Protein AF-A0A2V8LP34-F1 (afdb_monomer_lite)

pLDDT: mean 86.15, std 17.74, range [39.97, 98.25]

Structure (mmCIF, N/CA/C/O backbone):
data_AF-A0A2V8LP34-F1
#
_entry.id   AF-A0A2V8LP34-F1
#
loop_
_atom_site.group_PDB
_atom_site.id
_atom_site.type_symbol
_atom_site.label_atom_id
_atom_site.label_alt_id
_atom_site.label_comp_id
_atom_site.label_asym_id
_atom_site.label_entity_id
_atom_site.label_seq_id
_atom_site.pdbx_PDB_ins_code
_atom_site.Cartn_x
_atom_site.Cartn_y
_atom_site.Cartn_z
_atom_site.occupancy
_atom_site.B_iso_or_equiv
_atom_site.auth_seq_id
_atom_site.auth_comp_id
_atom_site.auth_asym_id
_atom_site.auth_atom_id
_atom_site.pdbx_PDB_model_num
ATOM 1 N N . MET A 1 1 ? 32.240 1.032 -32.279 1.00 47.06 1 MET A N 1
ATOM 2 C CA . MET A 1 1 ? 31.742 -0.111 -31.477 1.00 47.06 1 MET A CA 1
ATOM 3 C C . MET A 1 1 ? 32.303 0.107 -30.078 1.00 47.06 1 MET A C 1
ATOM 5 O O . MET A 1 1 ? 33.507 0.235 -29.975 1.00 47.06 1 MET A O 1
AT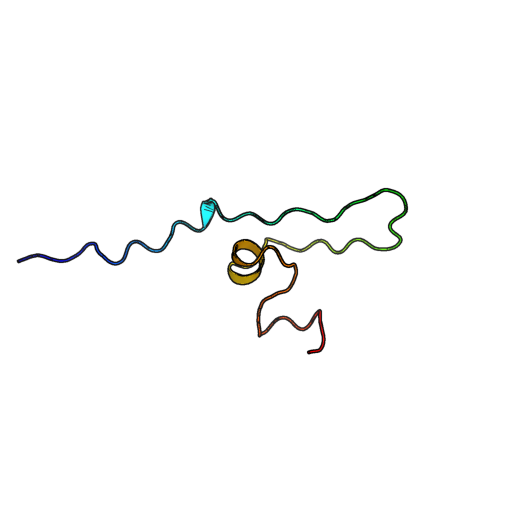OM 9 N N . THR A 1 2 ? 31.527 0.394 -29.032 1.00 39.97 2 THR A N 1
ATOM 10 C CA . THR A 1 2 ? 30.536 -0.519 -28.446 1.00 39.97 2 THR A CA 1
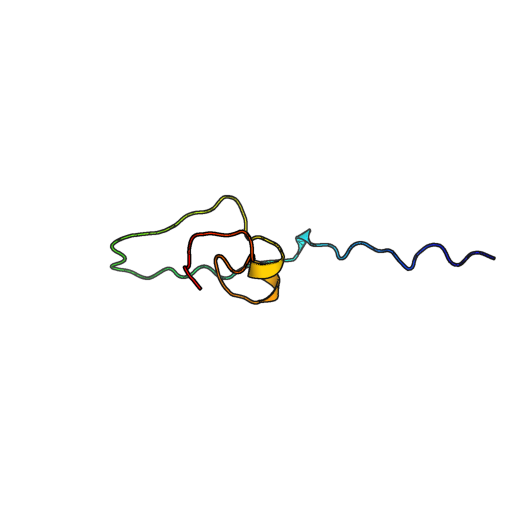ATOM 11 C C . THR A 1 2 ? 29.513 0.274 -27.615 1.00 39.97 2 THR A C 1
ATOM 13 O O . THR A 1 2 ? 29.843 0.810 -26.564 1.00 39.97 2 THR A O 1
ATOM 16 N N . ALA A 1 3 ? 28.258 0.328 -28.067 1.00 48.41 3 ALA A N 1
ATOM 17 C CA . ALA A 1 3 ? 27.122 0.837 -27.298 1.00 48.41 3 ALA A CA 1
ATOM 18 C C . ALA A 1 3 ? 26.529 -0.304 -26.450 1.00 48.41 3 ALA A C 1
ATOM 20 O O . ALA A 1 3 ? 25.587 -0.970 -26.873 1.00 48.41 3 ALA A O 1
ATOM 21 N N . ARG A 1 4 ? 27.119 -0.602 -25.283 1.00 52.22 4 ARG A N 1
ATOM 22 C CA . ARG A 1 4 ? 26.665 -1.705 -24.404 1.00 52.22 4 ARG A CA 1
ATOM 23 C C . ARG A 1 4 ? 26.487 -1.321 -22.932 1.00 52.22 4 ARG A C 1
ATOM 25 O O . ARG A 1 4 ? 26.788 -2.119 -22.057 1.00 52.22 4 ARG A O 1
ATOM 32 N N . GLN A 1 5 ? 25.935 -0.146 -22.631 1.00 49.28 5 GLN A N 1
ATOM 33 C CA . GLN A 1 5 ? 25.559 0.152 -21.239 1.00 49.28 5 GLN A CA 1
ATOM 34 C C . GLN A 1 5 ? 24.317 1.050 -21.082 1.00 49.28 5 GLN A C 1
ATOM 36 O O . GLN A 1 5 ? 24.211 1.789 -20.117 1.00 49.28 5 GLN A O 1
ATOM 41 N N . ILE A 1 6 ? 23.354 0.998 -22.012 1.00 47.91 6 ILE A N 1
ATOM 42 C CA . ILE A 1 6 ? 22.075 1.738 -21.879 1.00 47.91 6 ILE A CA 1
ATOM 43 C C . ILE A 1 6 ? 21.021 0.933 -21.081 1.00 47.91 6 ILE A C 1
ATOM 45 O O . ILE A 1 6 ? 19.987 1.461 -20.693 1.00 47.91 6 ILE A O 1
ATOM 49 N N . ILE A 1 7 ? 21.294 -0.331 -20.735 1.00 49.53 7 ILE A N 1
ATOM 50 C CA . ILE A 1 7 ? 20.401 -1.162 -19.909 1.00 49.53 7 ILE A CA 1
ATOM 51 C C . ILE A 1 7 ? 20.907 -1.177 -18.460 1.00 49.53 7 ILE A C 1
ATOM 53 O O . ILE A 1 7 ? 21.273 -2.220 -17.921 1.00 49.53 7 ILE A O 1
ATOM 57 N N . ILE A 1 8 ? 20.973 -0.013 -17.814 1.00 53.75 8 ILE A N 1
ATOM 58 C CA . ILE A 1 8 ? 21.023 0.020 -16.350 1.00 53.75 8 ILE A CA 1
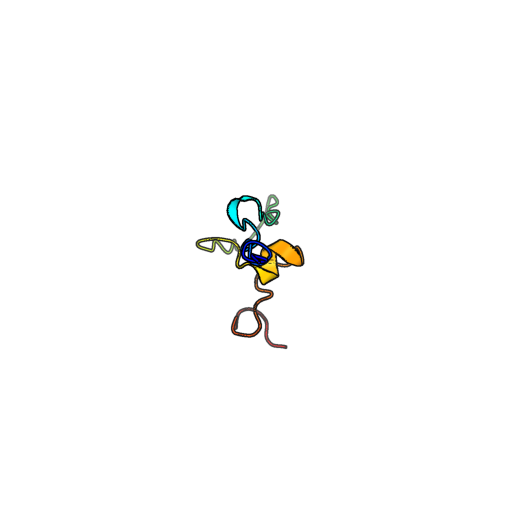ATOM 59 C C . ILE A 1 8 ? 19.585 -0.245 -15.902 1.00 53.75 8 ILE A C 1
ATOM 61 O O . ILE A 1 8 ? 18.717 0.609 -16.061 1.00 53.75 8 ILE A O 1
ATOM 65 N N . LYS A 1 9 ? 19.303 -1.462 -15.413 1.00 54.97 9 LYS A N 1
ATOM 66 C CA . LYS A 1 9 ? 18.098 -1.715 -14.610 1.00 54.97 9 LYS A CA 1
ATOM 67 C C . LYS A 1 9 ? 18.047 -0.607 -13.562 1.00 54.97 9 LYS A C 1
ATOM 69 O O . LYS A 1 9 ? 18.991 -0.507 -12.785 1.00 54.97 9 LYS A O 1
ATOM 74 N N . SER A 1 10 ? 17.002 0.216 -13.575 1.00 64.06 10 SER A N 1
ATOM 75 C CA . SER A 1 10 ? 16.763 1.227 -12.548 1.00 64.06 10 SER A CA 1
ATOM 76 C C . SER A 1 10 ? 17.013 0.586 -11.191 1.00 64.06 10 SER A C 1
ATOM 78 O O . SER A 1 10 ? 16.459 -0.484 -10.923 1.00 64.06 10 SER A O 1
ATOM 80 N N . ASP A 1 11 ? 17.889 1.171 -10.379 1.00 79.00 11 ASP A N 1
ATOM 81 C CA . ASP A 1 11 ? 18.137 0.634 -9.053 1.00 79.00 11 ASP A CA 1
ATOM 82 C C . ASP A 1 11 ? 16.867 0.814 -8.214 1.00 79.00 11 ASP A C 1
ATOM 84 O O . ASP A 1 11 ? 16.539 1.898 -7.734 1.00 79.00 11 ASP A O 1
ATOM 88 N N . TRP A 1 12 ? 16.091 -0.262 -8.107 1.00 82.19 12 TRP A N 1
ATOM 89 C CA . TRP A 1 12 ? 14.844 -0.280 -7.355 1.00 82.19 12 TRP A CA 1
ATOM 90 C C . TRP A 1 12 ? 15.088 -0.285 -5.843 1.00 82.19 12 TRP A C 1
ATOM 92 O O . TRP A 1 12 ? 14.120 -0.204 -5.085 1.00 82.19 12 TRP A O 1
ATOM 102 N N . SER A 1 13 ? 16.349 -0.373 -5.399 1.00 86.62 13 SER A N 1
ATOM 103 C CA . SER A 1 13 ? 16.719 -0.380 -3.983 1.00 86.62 13 SER A CA 1
ATOM 104 C C . SER A 1 13 ? 16.311 0.903 -3.257 1.00 86.62 13 SER A C 1
ATOM 106 O O . SER A 1 13 ? 16.055 0.850 -2.055 1.00 86.62 13 SER A O 1
ATOM 108 N N . GLU A 1 14 ? 16.153 2.017 -3.977 1.00 91.00 14 GLU A N 1
ATOM 109 C CA . GLU A 1 14 ? 15.744 3.318 -3.430 1.00 91.00 14 GLU A CA 1
ATOM 110 C C . GLU A 1 14 ? 14.227 3.547 -3.456 1.00 91.00 14 GLU A C 1
ATOM 112 O O . GLU A 1 14 ? 13.719 4.502 -2.866 1.00 91.00 14 GLU A O 1
ATOM 117 N N . LEU A 1 15 ? 13.456 2.669 -4.106 1.00 94.12 15 LEU A N 1
ATOM 118 C CA . LEU A 1 15 ? 12.005 2.815 -4.128 1.00 94.12 15 LEU A CA 1
ATOM 119 C C . LEU A 1 15 ? 11.416 2.597 -2.732 1.00 94.12 15 LEU A C 1
ATOM 121 O O . LEU A 1 15 ? 11.614 1.565 -2.086 1.00 94.12 15 LEU A O 1
ATOM 125 N N . ARG A 1 16 ? 10.645 3.578 -2.267 1.00 95.19 16 ARG A N 1
ATOM 126 C CA . ARG A 1 16 ? 9.952 3.552 -0.976 1.00 95.19 16 ARG A CA 1
ATOM 127 C C . ARG A 1 16 ? 8.478 3.869 -1.169 1.00 95.19 16 ARG A C 1
ATOM 129 O O . ARG A 1 16 ? 8.079 4.496 -2.145 1.00 95.19 16 ARG A O 1
ATOM 136 N N . LEU A 1 17 ? 7.664 3.449 -0.209 1.00 97.25 17 LEU A N 1
ATOM 137 C CA . LEU A 1 17 ? 6.250 3.789 -0.137 1.00 97.25 17 LEU A CA 1
ATOM 138 C C . LEU A 1 17 ? 5.944 4.247 1.284 1.00 97.25 17 LEU A C 1
ATOM 140 O O . LEU A 1 17 ? 6.307 3.572 2.239 1.00 97.25 17 LEU A O 1
ATOM 144 N N . LYS A 1 18 ? 5.298 5.405 1.421 1.00 97.44 18 LYS A N 1
ATOM 145 C CA . LYS A 1 18 ? 4.976 5.971 2.731 1.00 97.44 18 LYS A CA 1
ATOM 146 C C . LYS A 1 18 ? 3.860 5.174 3.409 1.00 97.44 18 LYS A C 1
ATOM 148 O O . LYS A 1 18 ? 2.775 5.001 2.837 1.00 97.44 18 LYS A O 1
ATOM 153 N N . ASP A 1 19 ? 4.099 4.781 4.653 1.00 97.31 19 ASP A N 1
ATOM 154 C CA . ASP A 1 19 ? 3.104 4.117 5.488 1.00 97.31 19 ASP A CA 1
ATOM 155 C C . ASP A 1 19 ? 1.928 5.042 5.822 1.00 97.31 19 ASP A C 1
ATOM 157 O O . ASP A 1 19 ? 2.066 6.262 5.976 1.00 97.31 19 ASP A O 1
ATOM 161 N N . ARG A 1 20 ? 0.733 4.453 5.925 1.00 96.12 20 ARG A N 1
ATOM 162 C CA . ARG A 1 20 ? -0.514 5.151 6.267 1.00 96.12 20 ARG A CA 1
ATOM 163 C C . ARG A 1 20 ? -1.017 4.653 7.618 1.00 96.12 20 ARG A C 1
ATOM 165 O O . ARG A 1 20 ? -1.897 3.803 7.687 1.00 96.12 20 ARG A O 1
ATOM 172 N N . ILE A 1 21 ? -0.429 5.186 8.687 1.00 97.56 21 ILE A N 1
ATOM 173 C CA . ILE A 1 21 ? -0.691 4.771 10.070 1.00 97.56 21 ILE A CA 1
ATOM 174 C C . ILE A 1 21 ? -1.155 5.981 10.883 1.00 97.56 21 ILE A C 1
ATOM 176 O O . ILE A 1 21 ? -0.607 7.075 10.748 1.00 97.56 21 ILE A O 1
ATOM 180 N N . ARG A 1 22 ? -2.181 5.789 11.719 1.00 97.50 22 ARG A N 1
ATOM 181 C CA . ARG A 1 22 ? -2.646 6.776 12.704 1.00 97.50 22 ARG A CA 1
ATOM 182 C C . ARG A 1 22 ? -3.227 6.081 13.944 1.00 97.50 22 ARG A C 1
ATOM 184 O O . ARG A 1 22 ? -3.621 4.920 13.835 1.00 97.50 22 ARG A O 1
ATOM 191 N N . PRO A 1 23 ? -3.337 6.762 15.096 1.00 98.00 23 PRO A N 1
ATOM 192 C CA . PRO A 1 23 ? -4.056 6.226 16.251 1.00 98.00 23 PRO A CA 1
ATOM 193 C C . PRO A 1 23 ? -5.513 5.861 15.922 1.00 98.00 23 PRO A C 1
ATOM 195 O O . PRO A 1 23 ? -6.152 6.503 15.086 1.00 98.00 23 PRO A O 1
ATOM 198 N N . GLY A 1 24 ? -6.037 4.828 16.589 1.00 97.62 24 GLY A N 1
ATOM 199 C CA . GLY A 1 24 ? -7.434 4.395 16.449 1.00 97.62 24 GLY A CA 1
ATOM 200 C C . GLY A 1 24 ? -7.746 3.554 15.203 1.00 97.62 24 GLY A C 1
ATOM 201 O O . GLY A 1 24 ? -8.915 3.379 14.861 1.00 97.62 24 GLY A O 1
ATOM 202 N N . LEU A 1 25 ? -6.734 3.033 14.499 1.00 97.94 25 LEU A N 1
ATOM 203 C CA . LEU A 1 25 ? -6.959 2.061 13.427 1.00 97.94 25 LEU A CA 1
ATOM 204 C C . LEU A 1 25 ? -7.566 0.769 13.988 1.00 97.94 25 LEU A C 1
ATOM 206 O O . LEU A 1 25 ? -7.034 0.177 14.920 1.00 97.94 25 LEU A O 1
ATOM 210 N N . ARG A 1 26 ? -8.662 0.309 13.375 1.00 98.25 26 ARG A N 1
ATOM 211 C CA . ARG A 1 26 ? -9.272 -0.996 13.688 1.00 98.25 26 ARG A CA 1
ATOM 212 C C . ARG A 1 26 ? -8.543 -2.162 13.020 1.00 98.25 26 ARG A C 1
ATOM 214 O O . ARG A 1 26 ? -8.601 -3.279 13.511 1.00 98.25 26 ARG A O 1
ATOM 221 N N . VAL A 1 27 ? -7.897 -1.899 11.884 1.00 97.62 27 VAL A N 1
ATOM 222 C CA . VAL A 1 27 ? -7.170 -2.882 11.075 1.00 97.62 27 VAL A CA 1
ATOM 223 C C . VAL A 1 27 ? -5.932 -2.206 10.494 1.00 97.62 27 VAL A C 1
ATOM 225 O O . VAL A 1 27 ? -6.001 -1.050 10.068 1.00 97.62 27 VAL A O 1
ATOM 228 N N . LEU A 1 28 ? -4.820 -2.939 10.457 1.00 97.12 28 LEU A N 1
ATOM 229 C CA . LEU A 1 28 ? -3.583 -2.562 9.779 1.00 97.12 28 LEU A CA 1
ATOM 230 C C . LEU A 1 28 ? -3.172 -3.700 8.840 1.00 97.12 28 LEU A C 1
ATOM 232 O O . LEU A 1 28 ? -3.035 -4.841 9.273 1.00 97.12 28 LEU A O 1
ATOM 236 N N . PHE A 1 29 ? -2.968 -3.389 7.560 1.00 97.31 29 PHE A N 1
ATOM 237 C CA . PHE A 1 29 ? -2.462 -4.349 6.580 1.00 97.31 29 PHE A CA 1
ATOM 238 C C . PHE A 1 29 ? -0.945 -4.201 6.458 1.00 97.31 29 PHE A C 1
ATOM 240 O O . PHE A 1 29 ? -0.463 -3.126 6.105 1.00 97.31 29 PHE A O 1
ATOM 247 N N . VAL A 1 30 ? -0.206 -5.280 6.726 1.00 96.94 30 VAL A N 1
ATOM 248 C CA . VAL A 1 30 ? 1.261 -5.321 6.639 1.00 96.94 30 VAL A CA 1
ATOM 249 C C . VAL A 1 30 ? 1.655 -6.293 5.528 1.00 96.94 30 VAL A C 1
ATOM 251 O O . VAL A 1 30 ? 1.360 -7.483 5.602 1.00 96.94 30 VAL A O 1
ATOM 254 N N . GLY A 1 31 ? 2.267 -5.772 4.463 1.00 94.19 31 GLY A N 1
ATOM 255 C CA . GLY A 1 31 ? 2.827 -6.575 3.373 1.00 94.19 31 GLY A CA 1
ATOM 256 C C . GLY A 1 31 ? 4.306 -6.897 3.601 1.00 94.19 31 GLY A C 1
ATOM 257 O O . GLY A 1 31 ? 4.911 -6.394 4.539 1.00 94.19 31 GLY A O 1
ATOM 258 N N . ILE A 1 32 ? 4.902 -7.703 2.716 1.00 95.44 32 ILE A N 1
ATOM 259 C CA . ILE A 1 32 ? 6.339 -8.025 2.783 1.00 95.44 32 ILE A CA 1
ATOM 260 C C . ILE A 1 32 ? 7.183 -6.806 2.392 1.00 95.44 32 ILE A C 1
ATOM 262 O O . ILE A 1 32 ? 8.031 -6.381 3.159 1.00 95.44 32 ILE A O 1
ATOM 266 N N . ASN A 1 33 ? 6.941 -6.245 1.201 1.00 94.06 33 ASN A N 1
ATOM 267 C CA . ASN A 1 33 ? 7.630 -5.068 0.671 1.00 94.06 33 ASN A CA 1
ATOM 268 C C . ASN A 1 33 ? 6.720 -4.329 -0.326 1.00 94.06 33 ASN A C 1
ATOM 270 O O . ASN A 1 33 ? 5.866 -4.967 -0.959 1.00 94.06 33 ASN A O 1
ATOM 274 N N . PRO A 1 34 ? 6.903 -3.012 -0.534 1.00 95.44 34 PRO A N 1
ATOM 275 C CA . PRO A 1 34 ? 6.223 -2.299 -1.607 1.00 95.44 34 PRO A CA 1
ATOM 276 C C . PRO A 1 34 ? 6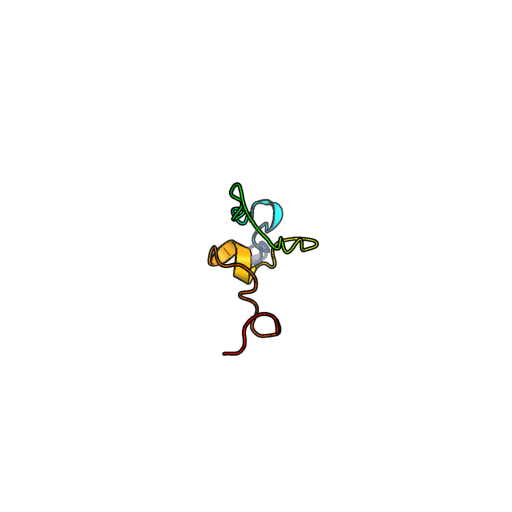.584 -2.887 -2.977 1.00 95.44 34 PRO A C 1
ATOM 278 O O . PRO A 1 34 ? 7.752 -2.994 -3.338 1.00 95.44 34 PRO A O 1
ATOM 281 N N . GLY A 1 35 ? 5.576 -3.239 -3.778 1.00 94.75 35 GLY A N 1
ATOM 282 C CA . GLY A 1 35 ? 5.800 -3.560 -5.188 1.00 94.75 35 GLY A CA 1
ATOM 283 C C . GLY A 1 35 ? 6.243 -2.321 -5.975 1.00 94.75 35 GLY A C 1
ATOM 284 O O . GLY A 1 35 ? 5.825 -1.208 -5.657 1.00 94.75 35 GLY A O 1
ATOM 285 N N . VAL A 1 36 ? 7.020 -2.511 -7.047 1.00 94.69 36 VAL A N 1
ATOM 286 C CA . VAL A 1 36 ? 7.589 -1.424 -7.876 1.00 94.69 36 VAL A CA 1
ATOM 287 C C . VAL A 1 36 ? 6.533 -0.398 -8.308 1.00 94.69 36 VAL A C 1
ATOM 289 O O . VAL A 1 36 ? 6.711 0.796 -8.084 1.00 94.69 36 VAL A O 1
ATOM 292 N N . ARG A 1 37 ? 5.384 -0.840 -8.848 1.00 95.12 37 ARG A N 1
ATOM 293 C CA . ARG A 1 37 ? 4.293 0.072 -9.253 1.00 95.12 37 ARG A CA 1
ATOM 294 C C . ARG A 1 37 ? 3.718 0.854 -8.070 1.00 95.12 37 ARG A C 1
ATOM 296 O O . ARG A 1 37 ? 3.440 2.041 -8.210 1.00 95.12 37 ARG A O 1
ATOM 303 N N . SER A 1 38 ? 3.557 0.214 -6.914 1.00 97.12 38 SER A N 1
ATOM 304 C CA . SER A 1 38 ? 3.062 0.873 -5.701 1.00 97.12 38 SER A CA 1
ATOM 305 C C . SER A 1 38 ? 4.032 1.948 -5.215 1.00 97.12 38 SER A C 1
ATOM 307 O O . SER A 1 38 ? 3.605 3.053 -4.900 1.00 97.12 38 SER A O 1
ATOM 309 N N . ALA A 1 39 ? 5.335 1.657 -5.212 1.00 96.44 39 ALA A N 1
ATOM 310 C CA . ALA A 1 39 ? 6.353 2.619 -4.807 1.00 96.44 39 ALA A CA 1
ATOM 311 C C . ALA A 1 39 ? 6.491 3.789 -5.799 1.00 96.44 39 ALA A C 1
ATOM 313 O O . ALA A 1 39 ? 6.543 4.935 -5.369 1.00 96.44 39 ALA A O 1
ATOM 314 N N . ILE A 1 40 ? 6.446 3.534 -7.114 1.00 95.44 40 ILE A N 1
ATOM 315 C CA . ILE A 1 40 ? 6.485 4.594 -8.142 1.00 95.44 40 ILE A CA 1
ATOM 316 C 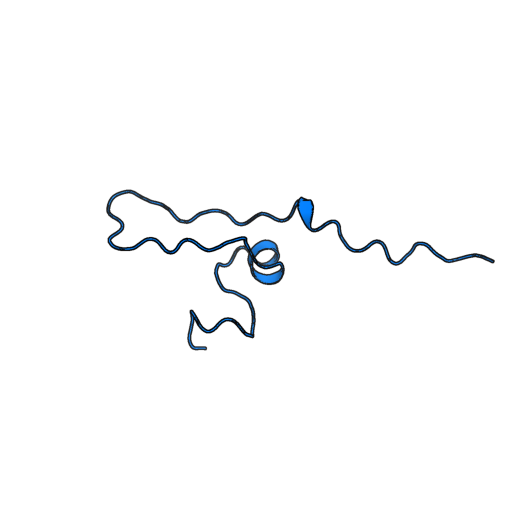C . ILE A 1 40 ? 5.254 5.507 -8.061 1.00 95.44 40 ILE A C 1
ATOM 318 O O . ILE A 1 40 ? 5.369 6.721 -8.185 1.00 95.44 40 ILE A O 1
ATOM 322 N N . THR A 1 41 ? 4.063 4.934 -7.873 1.00 95.69 41 THR A N 1
ATOM 323 C CA . THR A 1 41 ? 2.809 5.710 -7.859 1.00 95.69 41 THR A CA 1
ATOM 324 C C . THR A 1 41 ? 2.486 6.321 -6.499 1.00 95.69 41 THR A C 1
ATOM 326 O O . THR A 1 41 ? 1.575 7.140 -6.412 1.00 95.69 41 THR A O 1
ATOM 329 N N . GLY A 1 42 ? 3.161 5.902 -5.427 1.00 96.12 42 GLY A N 1
ATOM 330 C CA . GLY A 1 42 ? 2.830 6.304 -4.059 1.00 96.12 42 GLY A CA 1
ATOM 331 C C . GLY A 1 42 ? 1.517 5.712 -3.522 1.00 96.12 42 GLY A C 1
ATOM 332 O O . GLY A 1 42 ? 1.019 6.178 -2.493 1.00 96.12 42 GLY A O 1
ATOM 333 N N . HIS A 1 43 ? 0.953 4.697 -4.189 1.00 96.25 43 HIS A N 1
ATOM 334 C CA . HIS A 1 43 ? -0.324 4.075 -3.830 1.00 96.25 43 HIS A CA 1
ATOM 335 C C . HIS A 1 43 ? -0.146 2.609 -3.424 1.00 96.25 43 HIS A C 1
ATOM 337 O O . HIS A 1 43 ? 0.440 1.803 -4.146 1.00 96.25 43 HIS A O 1
ATOM 343 N N . HIS A 1 44 ? -0.692 2.242 -2.262 1.00 97.19 44 HIS A N 1
ATOM 344 C CA . HIS A 1 44 ? -0.674 0.862 -1.773 1.00 97.19 44 HIS A CA 1
ATOM 345 C C . HIS A 1 44 ? -1.513 -0.051 -2.676 1.00 97.19 44 HIS A C 1
ATOM 347 O O . HIS A 1 44 ? -2.592 0.328 -3.125 1.00 97.19 44 HIS A O 1
ATOM 353 N N . PHE A 1 45 ? -1.013 -1.267 -2.916 1.00 96.50 45 PHE A N 1
ATOM 354 C CA . PHE A 1 45 ? -1.670 -2.299 -3.734 1.00 96.50 45 PHE A CA 1
ATOM 355 C C . PHE A 1 45 ? -1.951 -1.910 -5.198 1.00 96.50 45 PHE A C 1
ATOM 357 O O . PHE A 1 45 ? -2.870 -2.438 -5.813 1.00 96.50 45 PHE A O 1
ATOM 364 N N . ALA A 1 46 ? -1.135 -1.040 -5.799 1.00 96.19 46 ALA A N 1
ATOM 365 C CA . ALA A 1 46 ? -1.363 -0.549 -7.158 1.00 96.19 46 ALA A CA 1
ATOM 366 C C . ALA A 1 46 ? -1.019 -1.552 -8.279 1.00 96.19 46 ALA A C 1
ATOM 368 O O . ALA A 1 46 ? -1.123 -1.202 -9.445 1.00 96.19 46 ALA A O 1
ATOM 369 N N . GLY A 1 47 ? -0.546 -2.771 -8.008 1.00 94.88 47 GLY A N 1
ATOM 370 C CA . GLY A 1 47 ? -0.228 -3.739 -9.073 1.00 94.88 47 GLY A CA 1
ATOM 371 C C . GLY A 1 47 ? -1.486 -4.261 -9.781 1.00 94.88 47 GLY A C 1
ATOM 372 O O . GLY A 1 47 ? -2.444 -4.601 -9.105 1.00 94.88 47 GLY A O 1
ATOM 373 N N . TYR A 1 48 ? -1.482 -4.394 -11.116 1.00 93.00 48 TYR A N 1
ATOM 374 C CA . TYR A 1 48 ? -2.654 -4.888 -11.871 1.00 93.00 48 TYR A CA 1
ATOM 375 C C . TYR A 1 48 ? -3.098 -6.306 -11.477 1.00 93.00 48 TYR A C 1
ATOM 377 O O . TYR A 1 48 ? -4.271 -6.639 -11.582 1.00 93.00 48 TYR A O 1
ATOM 385 N N . SER A 1 49 ? -2.165 -7.145 -11.022 1.00 93.19 49 SER A N 1
ATOM 386 C CA . SER A 1 49 ?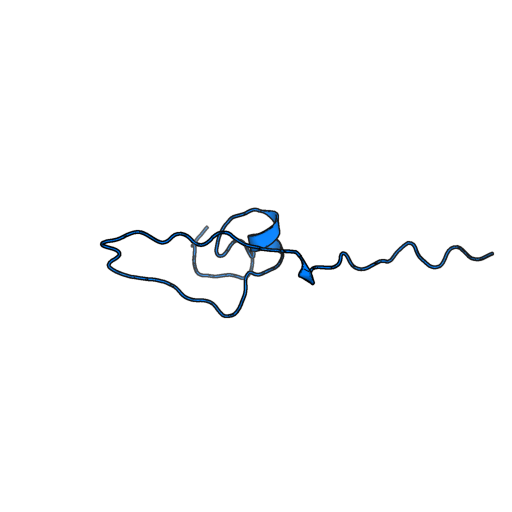 -2.455 -8.490 -10.517 1.00 93.19 49 SER A CA 1
ATOM 387 C C . SER A 1 49 ? -2.852 -8.515 -9.037 1.00 93.19 49 SER A C 1
ATOM 389 O O . SER A 1 49 ? -3.225 -9.571 -8.522 1.00 93.19 49 SER A O 1
ATOM 391 N N . ASN A 1 50 ? -2.751 -7.385 -8.330 1.00 94.75 50 ASN A N 1
ATOM 392 C CA . ASN A 1 50 ? -3.121 -7.303 -6.927 1.00 94.75 50 ASN A CA 1
ATOM 393 C C . ASN A 1 50 ? -4.651 -7.269 -6.798 1.00 94.75 50 ASN A C 1
ATOM 395 O O . ASN A 1 50 ? -5.314 -6.482 -7.462 1.00 94.75 50 ASN A O 1
ATOM 399 N N . ARG A 1 51 ? -5.209 -8.124 -5.935 1.00 94.81 51 ARG A N 1
ATOM 400 C CA . ARG A 1 51 ? -6.663 -8.295 -5.765 1.00 94.81 51 ARG A CA 1
ATOM 401 C C . ARG A 1 51 ? -7.240 -7.535 -4.568 1.00 94.81 51 ARG A C 1
ATOM 403 O O . ARG A 1 51 ? -8.405 -7.734 -4.243 1.00 94.81 51 ARG A O 1
ATOM 410 N N . PHE A 1 52 ? -6.429 -6.732 -3.876 1.00 95.81 52 PHE A N 1
ATOM 411 C CA . PHE A 1 52 ? -6.858 -6.027 -2.668 1.00 95.81 52 PHE A CA 1
ATOM 412 C C . PHE A 1 52 ? -8.001 -5.049 -2.964 1.00 95.81 52 PHE A C 1
ATOM 414 O O . PHE A 1 52 ? -9.015 -5.043 -2.270 1.00 95.81 52 PHE A O 1
ATOM 421 N N . TRP A 1 53 ? -7.855 -4.264 -4.031 1.00 92.06 53 TRP A N 1
ATOM 422 C CA . TRP A 1 53 ? -8.910 -3.399 -4.540 1.00 92.06 53 TRP A CA 1
ATOM 423 C C . TRP A 1 53 ? -9.589 -4.079 -5.722 1.00 92.06 53 TRP A C 1
ATOM 425 O O . TRP A 1 53 ? -8.921 -4.519 -6.657 1.00 92.06 53 TRP A O 1
ATOM 435 N N . LYS A 1 54 ? -10.920 -4.151 -5.691 1.00 85.50 54 LYS A N 1
ATOM 436 C CA . LYS A 1 54 ? -11.691 -4.413 -6.907 1.00 85.50 54 LYS A CA 1
ATOM 437 C C . LYS A 1 54 ? -11.690 -3.119 -7.722 1.00 85.50 54 LYS A C 1
ATOM 439 O O . LYS A 1 54 ? -11.992 -2.068 -7.160 1.00 85.50 54 LYS A O 1
ATOM 444 N N . LEU A 1 55 ? -11.283 -3.209 -8.986 1.00 64.38 55 LEU A N 1
ATOM 445 C CA . LEU A 1 55 ? -11.475 -2.140 -9.966 1.00 64.38 55 LEU A CA 1
ATOM 446 C C . LEU A 1 55 ? -12.934 -2.118 -10.424 1.00 64.38 55 LEU A C 1
ATOM 448 O O . LEU A 1 55 ? -13.524 -3.222 -10.504 1.00 64.38 55 LEU A O 1
#

Foldseek 3Di:
DDPPDPPPPPPCVPQDADDDDDPPDPDDDDDPGADSQCSVVNHPQPDPPRPPDDD

Sequence (55 aa):
MTARQIIIKSDWSELRLKDRIRPGLRVLFVGINPGVRSAITGHHFAGYSNRFWKL

Secondary structure (DSSP, 8-state):
-----------GGG--------TT-S-----SS--HHHHHHT-TT--TT--SS--

Radius of gyration: 16.25 Å; chains: 1; bounding box: 43×15×48 Å